Protein AF-A0A9D9RDW7-F1 (afdb_monomer_lite)

Sequence (78 aa):
AFSFDIETHQGTKTISISNPVVEEGNAILSELSSFVESIEKDEPTVVNEIDGYLAMEVAHQILDKISKSASVVNQSAE

pLDDT: mean 87.26, std 12.76, range [38.47, 98.19]

Radius of gyration: 21.83 Å; chains: 1; bounding box: 50×26×59 Å

Secondary structure (DSSP, 8-state):
-EEEEEEETTEEEEEEE---------HHHHHHHHHHHHHHHT---SS-HHHHHHHHHHHHHHHHHHHHHHHHHHHT--

Foldseek 3Di:
DDKDWDQDPVGIDIDDDDDDDDDDDDPVVVQVVQVVVCVVVVHDGPADPVNVVVVVVVVVVVVVVVVVVVVVVVVVPD

Structure (mmCIF, N/CA/C/O backbone):
data_AF-A0A9D9RDW7-F1
#
_entry.id   AF-A0A9D9RDW7-F1
#
loop_
_atom_site.group_PDB
_atom_site.id
_atom_site.type_symbol
_atom_site.label_atom_id
_atom_site.label_alt_id
_atom_site.label_comp_id
_atom_site.label_asym_id
_atom_site.label_entity_id
_atom_site.label_seq_id
_atom_site.pdbx_PDB_ins_code
_atom_site.Cartn_x
_atom_site.Cartn_y
_atom_site.Cartn_z
_atom_site.occupancy
_atom_site.B_iso_or_equiv
_atom_site.auth_seq_id
_atom_site.auth_comp_id
_atom_site.auth_asym_id
_atom_site.auth_atom_id
_atom_site.pdbx_PDB_model_num
ATOM 1 N N . ALA A 1 1 ? -23.467 -13.816 2.324 1.00 66.38 1 ALA A N 1
ATOM 2 C CA . ALA A 1 1 ? -24.092 -12.483 2.398 1.00 66.38 1 ALA A CA 1
ATOM 3 C C . ALA A 1 1 ? -25.020 -12.471 3.600 1.00 66.38 1 ALA A C 1
ATOM 5 O O . ALA A 1 1 ? -25.773 -13.423 3.767 1.00 66.38 1 ALA A O 1
ATOM 6 N N . PHE A 1 2 ? -24.902 -11.463 4.456 1.00 79.56 2 PHE A N 1
ATOM 7 C CA . PHE A 1 2 ? -25.683 -11.306 5.682 1.00 79.56 2 PHE A CA 1
ATOM 8 C C . PHE A 1 2 ? -26.320 -9.922 5.651 1.00 79.56 2 PHE A C 1
ATOM 10 O O . PHE A 1 2 ? -25.616 -8.942 5.429 1.00 79.56 2 PHE A O 1
ATOM 17 N N . SER A 1 3 ? -27.631 -9.829 5.833 1.00 86.38 3 SER A N 1
ATOM 18 C CA . SER A 1 3 ? -28.334 -8.548 5.869 1.00 86.38 3 SER A CA 1
ATOM 19 C C . SER A 1 3 ? -29.246 -8.488 7.077 1.00 86.38 3 SER A C 1
ATOM 21 O O . SER A 1 3 ? -29.908 -9.477 7.395 1.00 86.38 3 SER A O 1
ATOM 23 N N . PHE A 1 4 ? -29.290 -7.335 7.732 1.00 89.81 4 PHE A N 1
ATOM 24 C CA . PHE A 1 4 ? -30.185 -7.097 8.853 1.00 89.81 4 PHE A CA 1
ATOM 25 C C . PHE A 1 4 ? -30.704 -5.666 8.841 1.00 89.81 4 PHE A C 1
ATOM 27 O O . PHE A 1 4 ? -30.055 -4.738 8.348 1.00 89.81 4 PHE A O 1
ATOM 34 N N . ASP A 1 5 ? -31.894 -5.525 9.400 1.00 9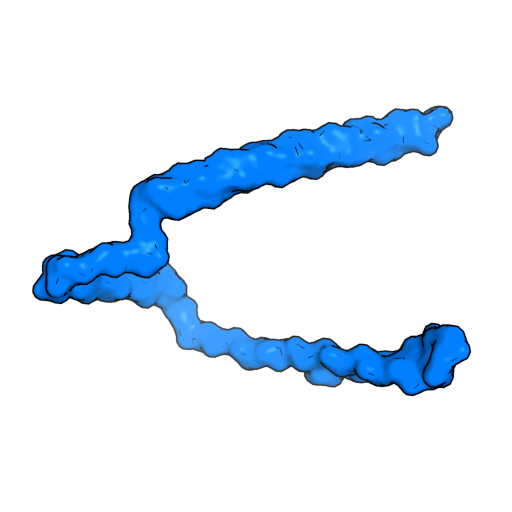0.25 5 ASP A N 1
ATOM 35 C CA . ASP A 1 5 ? -32.612 -4.271 9.479 1.00 90.25 5 ASP A CA 1
ATOM 36 C C . ASP A 1 5 ? -32.325 -3.579 10.810 1.00 90.25 5 ASP A C 1
ATOM 38 O O . ASP A 1 5 ? -32.316 -4.204 11.871 1.00 90.25 5 ASP A O 1
ATOM 42 N N . ILE A 1 6 ? -32.095 -2.271 10.747 1.00 90.12 6 ILE A N 1
ATOM 43 C CA . ILE A 1 6 ? -31.918 -1.398 11.906 1.00 90.12 6 ILE A CA 1
ATOM 44 C C . ILE A 1 6 ? -32.943 -0.271 11.860 1.00 90.12 6 ILE A C 1
ATOM 46 O O . ILE A 1 6 ? -33.110 0.400 10.838 1.00 90.12 6 ILE A O 1
ATOM 50 N N . GLU A 1 7 ? -33.625 -0.037 12.978 1.00 87.50 7 GLU A N 1
ATOM 51 C CA . GLU A 1 7 ? -34.473 1.142 13.119 1.00 87.50 7 GLU A CA 1
ATOM 52 C C . GLU A 1 7 ? -33.624 2.393 13.326 1.00 87.50 7 GLU A C 1
ATOM 54 O O . GLU A 1 7 ? -32.709 2.441 14.148 1.00 87.50 7 GLU A O 1
ATOM 59 N N . THR A 1 8 ? -33.950 3.430 12.565 1.00 86.06 8 THR A N 1
ATOM 60 C CA . THR A 1 8 ? -33.378 4.764 12.712 1.00 86.06 8 THR A CA 1
ATOM 61 C C . THR A 1 8 ? -34.496 5.768 12.973 1.00 86.06 8 THR A C 1
ATOM 63 O O . THR A 1 8 ? -35.665 5.495 12.708 1.00 86.06 8 THR A O 1
ATOM 66 N N . HIS A 1 9 ? -34.144 6.977 13.416 1.00 83.12 9 HIS A N 1
ATOM 67 C CA . HIS A 1 9 ? -35.098 8.075 13.630 1.00 83.12 9 HIS A CA 1
ATOM 68 C C . HIS A 1 9 ? -35.951 8.426 12.389 1.00 83.12 9 HIS A C 1
ATOM 70 O O . HIS A 1 9 ? -36.953 9.119 12.521 1.00 83.12 9 HIS A O 1
ATOM 76 N N . GLN A 1 10 ? -35.562 7.968 11.191 1.00 85.19 10 GLN A N 1
ATOM 77 C CA . GLN A 1 10 ? -36.297 8.149 9.932 1.00 85.19 10 GLN A CA 1
ATOM 78 C C . GLN A 1 10 ? -36.745 6.812 9.305 1.00 85.19 10 GLN A C 1
ATOM 80 O O . GLN A 1 10 ? -36.857 6.706 8.085 1.00 85.19 10 GLN A O 1
ATOM 85 N N . GLY A 1 11 ? -36.986 5.782 10.121 1.00 88.44 11 GLY A N 1
ATOM 86 C CA . GLY A 1 11 ? -37.473 4.471 9.682 1.00 88.44 11 GLY A CA 1
ATOM 87 C C . GLY A 1 11 ? -36.385 3.402 9.576 1.00 88.44 11 GLY A C 1
ATOM 88 O O . GLY A 1 11 ? -35.238 3.602 9.985 1.00 88.44 11 GLY A O 1
ATOM 89 N N . THR A 1 12 ? -36.756 2.239 9.047 1.00 87.94 12 THR A N 1
ATOM 90 C CA . THR A 1 12 ? -35.895 1.053 8.978 1.00 87.94 12 THR A CA 1
ATOM 91 C C . THR A 1 12 ? -34.907 1.149 7.812 1.00 87.94 12 THR A C 1
ATOM 93 O O . THR A 1 12 ? -35.303 1.394 6.672 1.00 87.94 12 THR A O 1
ATOM 96 N N . LYS A 1 13 ? -33.610 0.960 8.082 1.00 89.12 13 LYS A N 1
ATOM 97 C CA . LYS A 1 13 ? -32.555 0.833 7.064 1.00 89.12 13 LYS A CA 1
ATOM 98 C C . LYS A 1 13 ? -31.973 -0.577 7.096 1.00 89.12 13 LYS A C 1
ATOM 100 O O . LYS A 1 13 ? -31.700 -1.098 8.171 1.00 89.12 13 LYS A O 1
ATOM 105 N N . THR A 1 14 ? -31.723 -1.158 5.930 1.00 87.88 14 THR A N 1
ATOM 106 C CA . THR A 1 14 ? -31.090 -2.476 5.804 1.00 87.88 14 THR A CA 1
ATOM 107 C C . THR A 1 14 ? -29.590 -2.314 5.594 1.00 87.88 14 THR A C 1
ATOM 109 O O . THR A 1 14 ? -29.160 -1.666 4.638 1.00 87.88 14 THR A O 1
ATOM 112 N N . ILE A 1 15 ? -28.779 -2.925 6.457 1.00 84.81 15 ILE A N 1
ATOM 113 C CA . ILE A 1 15 ? -27.340 -3.079 6.225 1.00 84.81 15 ILE A CA 1
ATOM 114 C C . ILE A 1 15 ? -27.115 -4.448 5.597 1.00 84.81 15 ILE A C 1
ATOM 116 O O . ILE A 1 15 ? -27.546 -5.461 6.140 1.00 84.81 15 ILE A O 1
ATOM 120 N N . SER A 1 16 ? -26.426 -4.476 4.456 1.00 86.44 16 SER A N 1
ATOM 121 C CA . SER A 1 16 ? -26.030 -5.708 3.772 1.00 86.44 16 SER A CA 1
ATOM 122 C C . SER A 1 16 ? -24.514 -5.855 3.789 1.00 86.44 16 SER A C 1
ATOM 124 O O . SER A 1 16 ? -23.792 -4.985 3.309 1.00 86.44 16 SER A O 1
ATOM 126 N N . ILE A 1 17 ? -24.040 -6.970 4.334 1.00 85.19 17 ILE A N 1
ATOM 127 C CA . ILE A 1 17 ? -22.639 -7.374 4.358 1.00 85.19 17 ILE A CA 1
ATOM 128 C C . ILE A 1 17 ? -22.448 -8.455 3.295 1.00 85.19 17 ILE A C 1
ATOM 130 O O . ILE A 1 17 ? -22.930 -9.591 3.410 1.00 85.19 17 ILE A O 1
ATOM 134 N N . SER A 1 18 ? -21.733 -8.086 2.240 1.00 86.12 18 SER A N 1
ATOM 135 C CA . SER A 1 18 ? -21.268 -9.012 1.214 1.00 86.12 18 SER A CA 1
ATOM 136 C C . SER A 1 18 ? -19.921 -9.583 1.638 1.00 86.12 18 SER A C 1
ATOM 138 O O . SER A 1 18 ? -19.000 -8.829 1.935 1.00 86.12 18 SER A O 1
ATOM 140 N N . ASN A 1 19 ? -19.795 -10.911 1.642 1.00 82.75 19 ASN A N 1
ATOM 141 C CA . ASN A 1 19 ? -18.484 -11.549 1.686 1.00 82.75 19 ASN A CA 1
ATOM 142 C C . ASN A 1 19 ? -17.964 -11.602 0.248 1.00 82.75 19 ASN A C 1
ATOM 144 O O . ASN A 1 19 ? -18.566 -12.324 -0.553 1.00 82.75 19 ASN A O 1
ATOM 148 N N . PRO A 1 20 ? -16.912 -10.847 -0.102 1.00 83.25 20 PRO A N 1
ATOM 149 C CA . PRO A 1 20 ? -16.277 -11.006 -1.398 1.00 83.25 20 PRO A CA 1
ATOM 150 C C . PRO A 1 20 ? -15.681 -12.413 -1.501 1.00 83.25 20 PRO A C 1
ATOM 152 O O . PRO A 1 20 ? -15.263 -13.001 -0.498 1.00 83.25 20 PRO A O 1
ATOM 155 N N . VAL A 1 21 ? -15.669 -12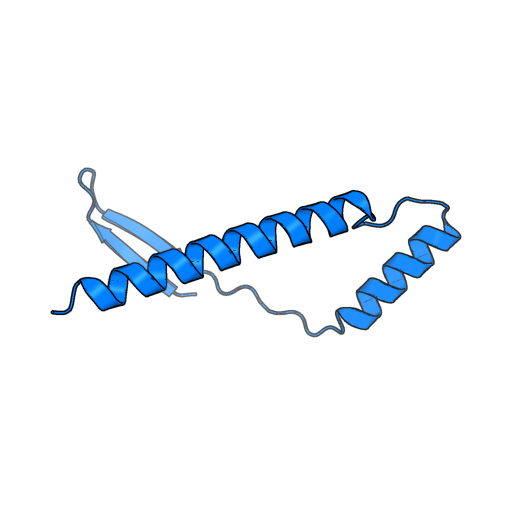.958 -2.714 1.00 84.00 21 VAL A N 1
ATOM 156 C CA . VAL A 1 21 ? -14.941 -14.196 -2.995 1.00 84.00 21 VAL A CA 1
ATOM 157 C C . VAL A 1 21 ? -13.452 -13.885 -2.871 1.00 84.00 21 VAL A C 1
ATOM 159 O O . VAL A 1 21 ? -12.981 -12.881 -3.405 1.00 84.00 21 VAL A O 1
ATOM 162 N N . VAL A 1 22 ? -12.730 -14.709 -2.113 1.00 82.12 22 VAL A N 1
ATOM 163 C CA . VAL A 1 22 ? -11.272 -14.617 -2.015 1.00 82.12 22 VAL A CA 1
ATOM 164 C C . VAL A 1 22 ? -10.707 -15.464 -3.142 1.00 82.12 22 VAL A C 1
ATOM 166 O O . VAL A 1 22 ? -10.837 -16.686 -3.114 1.00 82.12 22 VAL A O 1
ATOM 169 N N . GLU A 1 23 ? -10.132 -14.805 -4.140 1.00 84.81 23 GLU A N 1
ATOM 170 C CA . GLU A 1 23 ? -9.448 -15.483 -5.237 1.00 84.81 23 GLU A CA 1
ATOM 171 C C . GLU A 1 23 ? -8.205 -16.206 -4.709 1.00 84.81 23 GLU A C 1
ATOM 173 O O . GLU A 1 23 ? -7.446 -15.672 -3.893 1.00 84.81 23 GLU A O 1
ATOM 178 N N . GLU A 1 24 ? -7.999 -17.436 -5.169 1.00 84.88 24 GLU A N 1
ATOM 179 C CA . GLU A 1 24 ? -6.829 -18.222 -4.801 1.00 84.88 24 GLU A CA 1
ATOM 180 C C . GLU A 1 24 ? -5.615 -17.703 -5.587 1.00 84.88 24 GLU A C 1
ATOM 182 O O . GLU A 1 24 ? -5.608 -17.695 -6.818 1.00 84.88 24 GLU A O 1
ATOM 187 N N . GLY A 1 25 ? -4.583 -17.226 -4.889 1.00 89.00 25 GLY A N 1
ATOM 188 C CA . GLY A 1 25 ? -3.427 -16.619 -5.541 1.00 89.00 25 GLY A CA 1
ATOM 189 C C . GLY A 1 25 ? -2.231 -16.453 -4.615 1.00 89.00 25 GLY A C 1
ATOM 190 O O . GLY A 1 25 ? -2.366 -16.303 -3.401 1.00 89.00 25 GLY A O 1
ATOM 191 N N . ASN A 1 26 ? -1.031 -16.475 -5.198 1.00 92.56 26 ASN A N 1
ATOM 192 C CA . ASN A 1 26 ? 0.199 -16.182 -4.472 1.00 92.56 26 ASN A CA 1
ATOM 193 C C . ASN A 1 26 ? 0.515 -14.686 -4.579 1.00 92.56 26 ASN A C 1
ATOM 195 O O . ASN A 1 26 ? 1.076 -14.227 -5.575 1.00 92.56 26 ASN A O 1
ATOM 199 N N . ALA A 1 27 ? 0.175 -13.940 -3.528 1.00 91.25 27 ALA A N 1
ATOM 200 C CA . ALA A 1 27 ? 0.411 -12.501 -3.464 1.00 91.25 27 ALA A CA 1
ATOM 201 C C . ALA A 1 27 ? 1.903 -12.131 -3.572 1.00 91.25 27 ALA A C 1
ATOM 203 O O . ALA A 1 27 ? 2.230 -11.143 -4.220 1.00 91.25 27 ALA A O 1
ATOM 204 N N . ILE A 1 28 ? 2.808 -12.943 -3.007 1.00 93.62 28 ILE A N 1
ATOM 205 C CA . ILE A 1 28 ? 4.259 -12.698 -3.073 1.00 93.62 28 ILE A CA 1
ATOM 206 C C . ILE A 1 28 ? 4.766 -12.859 -4.506 1.00 93.62 28 ILE A C 1
ATOM 208 O O . ILE A 1 28 ? 5.506 -12.020 -5.003 1.00 93.62 28 ILE A O 1
ATOM 212 N N . LEU A 1 29 ? 4.331 -13.915 -5.201 1.00 94.88 29 LEU A N 1
ATOM 213 C CA . LEU A 1 29 ? 4.685 -14.110 -6.608 1.00 94.88 29 LEU A CA 1
ATOM 214 C C . LEU A 1 29 ? 4.168 -12.955 -7.477 1.00 94.88 29 LEU A C 1
ATOM 216 O O . LEU A 1 29 ? 4.873 -12.505 -8.377 1.00 94.88 29 LEU A O 1
ATOM 220 N N . SER A 1 30 ? 2.952 -12.478 -7.205 1.00 93.25 30 SER A N 1
ATOM 221 C CA . SER A 1 30 ? 2.355 -11.356 -7.932 1.00 93.25 30 SER A CA 1
ATOM 222 C C . SER A 1 30 ? 3.120 -10.049 -7.714 1.00 93.25 30 SER A C 1
ATOM 224 O O . SER A 1 30 ? 3.322 -9.306 -8.671 1.00 93.25 30 SER A O 1
ATOM 226 N N . GLU A 1 31 ? 3.551 -9.769 -6.484 1.00 93.69 31 GLU A N 1
ATOM 227 C CA . GLU A 1 31 ? 4.328 -8.570 -6.149 1.00 93.69 31 GLU A CA 1
ATOM 228 C C . GLU A 1 31 ? 5.697 -8.587 -6.835 1.00 93.69 31 GLU A C 1
ATOM 230 O O . GLU A 1 31 ? 6.027 -7.648 -7.559 1.00 93.69 31 GLU A O 1
ATOM 235 N N . LEU A 1 32 ? 6.424 -9.705 -6.742 1.00 95.50 32 LEU A N 1
ATOM 236 C CA . LEU A 1 32 ? 7.716 -9.868 -7.410 1.00 95.50 32 LEU A CA 1
ATOM 237 C C . LEU A 1 32 ? 7.599 -9.732 -8.931 1.00 95.50 32 LEU A C 1
ATOM 239 O O . LEU A 1 32 ? 8.468 -9.144 -9.573 1.00 95.50 32 LEU A O 1
ATOM 243 N N . SER A 1 33 ? 6.519 -10.257 -9.512 1.00 95.50 33 SER A N 1
ATOM 244 C CA . SER A 1 33 ? 6.267 -10.159 -10.954 1.00 95.50 33 SER A CA 1
ATOM 245 C C . SER A 1 33 ? 5.997 -8.711 -11.381 1.00 95.50 33 SER A C 1
ATOM 247 O O . SER A 1 33 ? 6.556 -8.258 -12.375 1.00 95.50 33 SER A O 1
ATOM 249 N N . SER A 1 34 ? 5.206 -7.963 -10.601 1.00 95.06 34 SER A N 1
ATOM 250 C CA . SER A 1 34 ? 4.957 -6.531 -10.834 1.00 95.06 34 SER A CA 1
ATOM 251 C C . SER A 1 34 ? 6.228 -5.687 -10.677 1.00 95.06 34 SER A C 1
ATOM 253 O O . SER A 1 34 ? 6.443 -4.731 -11.427 1.00 95.06 34 SER A O 1
ATOM 255 N N . PHE A 1 35 ? 7.106 -6.057 -9.743 1.00 95.50 35 PHE A N 1
ATOM 256 C CA . PHE A 1 35 ? 8.397 -5.398 -9.565 1.00 95.50 35 PHE A CA 1
ATOM 257 C C . PHE A 1 35 ? 9.324 -5.609 -10.771 1.00 95.50 35 PHE A C 1
ATOM 259 O O . PHE A 1 35 ? 9.901 -4.648 -11.275 1.00 95.50 35 PHE A O 1
ATOM 266 N N . VAL A 1 36 ? 9.421 -6.842 -11.284 1.00 97.00 36 VAL A N 1
ATOM 267 C CA . VAL A 1 36 ? 10.182 -7.142 -12.512 1.00 97.00 36 VAL A CA 1
ATOM 268 C C . VAL A 1 36 ? 9.641 -6.351 -13.701 1.00 97.00 36 VAL A C 1
ATOM 270 O O . VAL A 1 36 ? 10.418 -5.740 -14.427 1.00 97.00 36 VAL A O 1
ATOM 273 N N . GLU A 1 37 ? 8.320 -6.299 -13.867 1.00 97.19 37 GLU A N 1
ATOM 274 C CA . GLU A 1 37 ? 7.678 -5.536 -14.940 1.00 97.19 37 GLU A CA 1
ATOM 275 C C . GLU A 1 37 ? 8.025 -4.040 -14.879 1.00 97.19 37 GLU A C 1
ATOM 277 O O . GLU A 1 37 ? 8.314 -3.432 -15.909 1.00 97.19 37 GLU A O 1
ATOM 282 N N . SER A 1 38 ? 8.062 -3.465 -13.673 1.00 97.44 38 SER A N 1
ATOM 283 C CA . SER A 1 38 ? 8.453 -2.064 -13.460 1.00 97.44 38 SER A CA 1
ATOM 284 C C . SER A 1 38 ? 9.897 -1.811 -13.918 1.00 97.44 38 SER A C 1
ATOM 286 O O . SER A 1 38 ? 10.176 -0.804 -14.565 1.00 97.44 38 SER A O 1
ATOM 288 N N . ILE A 1 39 ? 10.809 -2.760 -13.663 1.00 96.81 39 ILE A N 1
ATOM 289 C CA . ILE A 1 39 ? 12.207 -2.691 -14.123 1.00 96.81 39 ILE A CA 1
ATOM 290 C C . ILE A 1 39 ? 12.292 -2.785 -15.650 1.00 96.81 39 ILE A C 1
ATOM 292 O O . ILE A 1 39 ? 13.012 -2.012 -16.277 1.00 96.81 39 ILE A O 1
ATOM 296 N N . GLU A 1 40 ? 11.579 -3.733 -16.260 1.00 98.19 40 GLU A N 1
ATOM 297 C CA . GLU A 1 40 ? 11.620 -3.951 -17.712 1.00 98.19 40 GLU A CA 1
ATOM 298 C C . GLU A 1 40 ? 11.048 -2.769 -18.503 1.00 98.19 40 GLU A C 1
ATOM 300 O O . GLU A 1 40 ? 11.487 -2.509 -19.626 1.00 98.19 40 GLU A O 1
ATOM 305 N N . LYS A 1 41 ? 10.076 -2.060 -17.922 1.00 97.44 41 LYS A N 1
ATOM 306 C CA . LYS A 1 41 ? 9.387 -0.927 -18.551 1.00 97.44 41 LYS A CA 1
ATOM 307 C C . LYS A 1 41 ? 9.930 0.442 -18.155 1.00 97.44 41 LYS A C 1
ATOM 309 O O . LYS A 1 41 ? 9.474 1.429 -18.725 1.00 97.44 41 LYS A O 1
ATOM 314 N N . ASP A 1 42 ? 10.892 0.500 -17.235 1.00 96.38 42 ASP A N 1
ATOM 315 C CA . ASP A 1 42 ? 11.381 1.753 -16.642 1.00 96.38 42 ASP A CA 1
ATOM 316 C C . ASP A 1 42 ? 10.229 2.596 -16.055 1.00 96.38 42 ASP A C 1
ATOM 318 O O . ASP A 1 42 ? 10.141 3.813 -16.222 1.00 96.38 42 ASP A O 1
ATOM 322 N N . GLU A 1 43 ? 9.292 1.913 -15.394 1.00 95.94 43 GLU A N 1
ATOM 323 C CA . GLU A 1 43 ? 8.122 2.511 -14.755 1.00 95.94 43 GLU A CA 1
ATOM 324 C C . GLU A 1 43 ? 8.287 2.504 -13.228 1.00 95.94 43 GLU A C 1
ATOM 326 O O . GLU A 1 43 ? 8.932 1.615 -12.665 1.00 95.94 43 GLU A O 1
ATOM 331 N N . PRO A 1 44 ? 7.712 3.490 -12.517 1.00 93.38 44 PRO A N 1
ATOM 332 C CA . PRO A 1 44 ? 7.728 3.489 -11.063 1.00 93.38 44 PRO A CA 1
ATOM 333 C C . PRO A 1 44 ? 6.947 2.290 -10.514 1.00 93.38 44 PRO A C 1
ATOM 335 O O . PRO A 1 44 ? 5.878 1.937 -11.015 1.00 93.38 44 PRO A O 1
ATOM 338 N N . THR A 1 45 ? 7.456 1.699 -9.435 1.00 94.25 45 THR A N 1
ATOM 339 C CA . THR A 1 45 ? 6.773 0.611 -8.735 1.00 94.25 45 THR A CA 1
ATOM 340 C C . THR A 1 45 ? 5.462 1.094 -8.122 1.00 94.25 45 THR A C 1
ATOM 342 O O . THR A 1 45 ? 5.329 2.251 -7.721 1.00 94.25 45 THR A O 1
ATOM 345 N N . VAL A 1 46 ? 4.496 0.178 -7.988 1.00 90.50 46 VAL A N 1
ATOM 346 C CA . VAL A 1 46 ? 3.176 0.465 -7.391 1.00 90.50 46 VAL A CA 1
ATOM 347 C C . VAL A 1 46 ? 3.299 1.095 -5.999 1.00 90.50 46 VAL A C 1
ATOM 349 O O . VAL A 1 46 ? 2.509 1.964 -5.640 1.00 90.50 46 VAL A O 1
ATOM 352 N N . VAL A 1 47 ? 4.299 0.667 -5.225 1.00 91.44 47 VAL A N 1
ATOM 353 C CA . VAL A 1 47 ? 4.687 1.288 -3.957 1.00 91.44 47 VAL A CA 1
ATOM 354 C C . VAL A 1 47 ? 6.154 1.685 -4.067 1.00 91.44 47 VAL A C 1
ATOM 356 O O . VAL A 1 47 ? 7.014 0.824 -4.255 1.00 91.44 47 VAL A O 1
ATOM 359 N N . ASN A 1 48 ? 6.432 2.985 -3.983 1.00 92.56 48 ASN A N 1
ATOM 360 C CA . ASN A 1 48 ? 7.791 3.528 -3.986 1.00 92.56 48 ASN A CA 1
ATOM 361 C C . ASN A 1 48 ? 8.355 3.630 -2.555 1.00 92.56 48 ASN A C 1
ATOM 363 O O . ASN A 1 48 ? 7.673 3.370 -1.559 1.00 92.56 48 ASN A O 1
ATOM 367 N N . GLU A 1 49 ? 9.621 4.021 -2.442 1.00 92.75 49 GLU A N 1
ATOM 368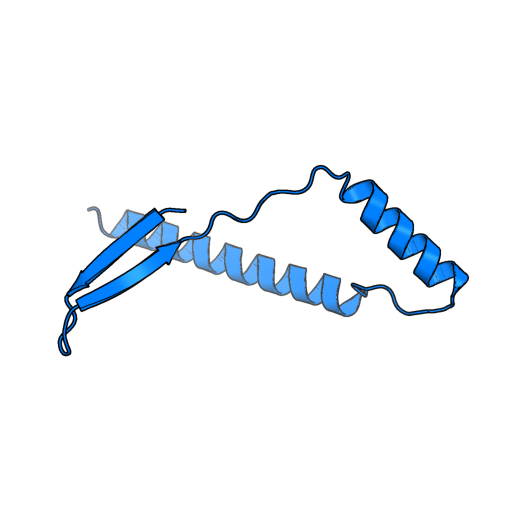 C CA . GLU A 1 49 ? 10.344 4.122 -1.177 1.00 92.75 49 GLU A CA 1
ATOM 369 C C . GLU A 1 49 ? 9.768 5.174 -0.217 1.00 92.75 49 GLU A C 1
ATOM 371 O O . GLU A 1 49 ? 9.810 4.983 1.001 1.00 92.75 49 GLU A O 1
ATOM 376 N N . ILE A 1 50 ? 9.204 6.263 -0.748 1.00 95.62 50 ILE A N 1
ATOM 377 C CA . ILE A 1 50 ? 8.629 7.351 0.050 1.00 95.62 50 ILE A CA 1
ATOM 378 C C . ILE A 1 50 ? 7.327 6.873 0.689 1.00 95.62 50 ILE A C 1
ATOM 380 O O . ILE A 1 50 ? 7.148 7.001 1.901 1.00 95.62 50 ILE A O 1
ATOM 384 N N . ASP A 1 51 ? 6.449 6.269 -0.108 1.00 95.50 51 ASP A N 1
ATOM 385 C CA . ASP A 1 51 ? 5.177 5.731 0.366 1.00 95.50 51 ASP A CA 1
ATOM 386 C C . ASP A 1 51 ? 5.402 4.589 1.362 1.00 95.50 51 ASP A C 1
ATOM 388 O O . ASP A 1 51 ? 4.736 4.529 2.398 1.00 95.50 51 ASP A O 1
ATOM 392 N N . GLY A 1 52 ? 6.395 3.729 1.110 1.00 94.00 52 GLY A N 1
ATOM 393 C CA . GLY A 1 52 ? 6.805 2.683 2.047 1.00 94.00 52 GLY A CA 1
ATOM 394 C C . GLY A 1 52 ? 7.277 3.244 3.392 1.00 94.00 52 GLY A C 1
ATOM 395 O O . GLY A 1 52 ? 6.860 2.761 4.447 1.00 94.00 52 GLY A O 1
ATOM 396 N N . TYR A 1 53 ? 8.099 4.296 3.376 1.00 96.69 53 TYR A N 1
ATOM 397 C CA . TYR A 1 53 ? 8.566 4.965 4.591 1.00 96.69 53 TYR A CA 1
ATOM 398 C C . TYR A 1 53 ? 7.416 5.608 5.378 1.00 96.69 53 TYR A C 1
ATOM 400 O O . TYR A 1 53 ? 7.265 5.360 6.578 1.00 96.69 53 TYR A O 1
ATOM 408 N N . LEU A 1 54 ? 6.571 6.390 4.702 1.00 97.19 54 LEU A N 1
ATOM 409 C CA . LEU A 1 54 ? 5.438 7.074 5.328 1.00 97.19 54 LEU A CA 1
ATOM 410 C C . LEU A 1 54 ? 4.431 6.077 5.910 1.00 97.19 54 LEU A C 1
ATOM 412 O O . LEU A 1 54 ? 3.922 6.285 7.013 1.00 97.19 54 LEU A O 1
ATOM 416 N N . ALA A 1 55 ? 4.175 4.965 5.216 1.00 96.81 55 ALA A N 1
ATOM 417 C CA . ALA A 1 55 ? 3.310 3.905 5.721 1.00 96.81 55 ALA A CA 1
ATOM 418 C C . ALA A 1 55 ? 3.836 3.315 7.040 1.00 96.81 55 ALA A C 1
ATOM 420 O O . ALA A 1 55 ? 3.049 3.081 7.961 1.00 96.81 55 ALA A O 1
ATOM 421 N N . MET A 1 56 ? 5.154 3.123 7.170 1.00 95.94 56 MET A N 1
ATOM 422 C CA . MET A 1 56 ? 5.766 2.650 8.417 1.00 95.94 56 MET A CA 1
ATOM 423 C C . MET A 1 56 ? 5.666 3.688 9.536 1.00 95.94 56 MET A C 1
ATOM 425 O O . MET A 1 56 ? 5.332 3.334 10.668 1.00 95.94 56 MET A O 1
ATOM 429 N N . GLU A 1 57 ? 5.891 4.969 9.239 1.00 97.12 57 GLU A N 1
ATOM 430 C CA . GLU A 1 57 ? 5.723 6.043 10.223 1.00 97.12 57 GLU A CA 1
ATOM 431 C C . GLU A 1 57 ? 4.288 6.070 10.773 1.00 97.12 57 GLU A C 1
ATOM 433 O O . GLU A 1 57 ? 4.073 6.075 11.989 1.00 97.12 57 GLU A O 1
ATOM 438 N N . VAL A 1 58 ? 3.292 5.999 9.886 1.00 97.31 58 VAL A N 1
ATOM 439 C CA . VAL A 1 58 ? 1.877 5.931 10.270 1.00 97.31 58 VAL A CA 1
ATOM 440 C C . VAL A 1 58 ? 1.582 4.663 11.075 1.00 97.31 58 VAL A C 1
ATOM 442 O O . VAL A 1 58 ? 0.863 4.733 12.075 1.00 97.31 58 VAL A O 1
ATOM 445 N N . ALA A 1 59 ? 2.158 3.515 10.705 1.00 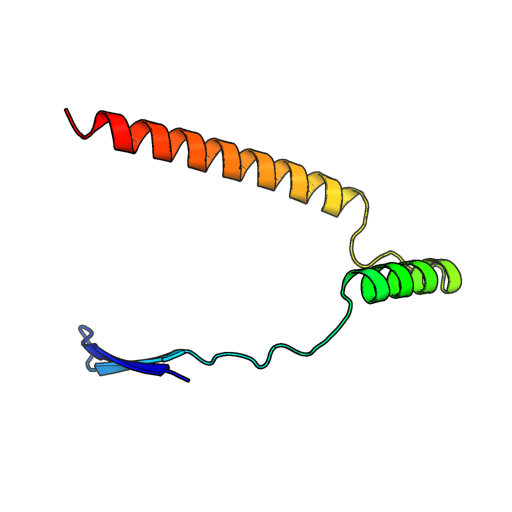97.31 59 ALA A N 1
ATOM 446 C CA . ALA A 1 59 ? 2.002 2.273 11.459 1.00 97.31 59 ALA A CA 1
ATOM 447 C C . ALA A 1 59 ? 2.510 2.417 12.903 1.00 97.31 59 ALA A C 1
ATOM 449 O O . ALA A 1 59 ? 1.801 2.045 13.841 1.00 97.31 59 ALA A O 1
ATOM 450 N N . HIS A 1 60 ? 3.677 3.037 13.105 1.00 96.75 60 HIS A N 1
ATOM 451 C CA . HIS A 1 60 ? 4.192 3.343 14.442 1.00 96.75 60 HIS A CA 1
ATOM 452 C C . HIS A 1 60 ? 3.252 4.268 15.227 1.00 96.75 60 HIS A C 1
ATOM 454 O O . HIS A 1 60 ? 2.927 3.978 16.379 1.00 96.75 60 HIS A O 1
ATOM 460 N N . GLN A 1 61 ? 2.727 5.324 14.598 1.00 96.50 61 GLN A N 1
ATOM 461 C CA . GLN A 1 61 ? 1.763 6.222 15.244 1.00 96.50 61 GLN A CA 1
ATOM 462 C C . GLN A 1 61 ? 0.470 5.502 15.664 1.00 96.50 61 GLN A C 1
ATOM 464 O O . GLN A 1 61 ? -0.113 5.823 16.704 1.00 96.50 61 GLN A O 1
ATOM 469 N N . ILE A 1 62 ? -0.005 4.541 14.865 1.00 95.69 62 ILE A N 1
ATOM 470 C CA . ILE A 1 62 ? -1.180 3.725 15.196 1.00 95.69 62 ILE A CA 1
ATOM 471 C C . ILE A 1 62 ? -0.878 2.828 16.402 1.00 95.69 62 ILE A C 1
ATOM 473 O O . ILE A 1 62 ? -1.670 2.802 17.345 1.00 95.69 62 ILE A O 1
ATOM 477 N N . LEU A 1 63 ? 0.269 2.144 16.413 1.00 94.50 63 LEU A N 1
ATOM 478 C CA . LEU A 1 63 ? 0.684 1.288 17.531 1.00 94.50 63 LEU A CA 1
ATOM 479 C C . LEU A 1 63 ? 0.822 2.078 18.842 1.00 94.50 63 LEU A C 1
ATOM 481 O O . LEU A 1 63 ? 0.350 1.630 19.890 1.00 94.50 63 LEU A O 1
ATOM 485 N N . ASP A 1 64 ? 1.377 3.288 18.782 1.00 95.00 64 ASP A N 1
ATOM 486 C CA . ASP A 1 64 ? 1.478 4.194 19.930 1.00 95.00 64 ASP A CA 1
ATOM 487 C C . ASP A 1 64 ? 0.108 4.626 20.463 1.00 95.00 64 ASP A C 1
ATOM 489 O O . ASP A 1 64 ? -0.089 4.766 21.672 1.00 95.00 64 ASP A O 1
ATOM 493 N N . LYS A 1 65 ? -0.868 4.848 19.578 1.00 93.75 65 LYS A N 1
ATOM 494 C CA . LYS A 1 65 ? -2.239 5.179 19.990 1.00 93.75 65 LYS A CA 1
ATOM 495 C C . LYS A 1 65 ? -2.931 3.978 20.625 1.00 93.75 65 LYS A C 1
ATOM 497 O O . LYS A 1 65 ? -3.532 4.132 21.685 1.00 93.75 65 LYS A O 1
ATOM 502 N N . ILE A 1 66 ? -2.808 2.794 20.024 1.00 93.25 66 ILE A N 1
ATOM 503 C CA . ILE A 1 66 ? -3.387 1.553 20.557 1.00 93.25 66 ILE A CA 1
ATOM 504 C C . ILE A 1 66 ? -2.818 1.249 21.947 1.00 93.25 66 ILE A C 1
ATOM 506 O O . ILE A 1 66 ? -3.585 0.952 22.861 1.00 93.25 66 ILE A O 1
ATOM 510 N N . SER A 1 67 ? -1.501 1.373 22.141 1.00 89.88 67 SER A N 1
ATOM 511 C CA . SER A 1 67 ? -0.864 1.110 23.439 1.00 89.88 67 SER A CA 1
ATOM 512 C C . SER A 1 67 ? -1.328 2.083 24.530 1.00 89.88 67 SER A C 1
ATOM 514 O O . SER A 1 67 ? -1.667 1.655 25.638 1.00 89.88 67 SER A O 1
ATOM 516 N N . LYS A 1 68 ? -1.438 3.382 24.218 1.00 89.44 68 LYS A N 1
ATOM 517 C CA . LYS A 1 68 ? -1.999 4.390 25.134 1.00 89.44 68 LYS A CA 1
ATOM 518 C C . LYS A 1 68 ? -3.45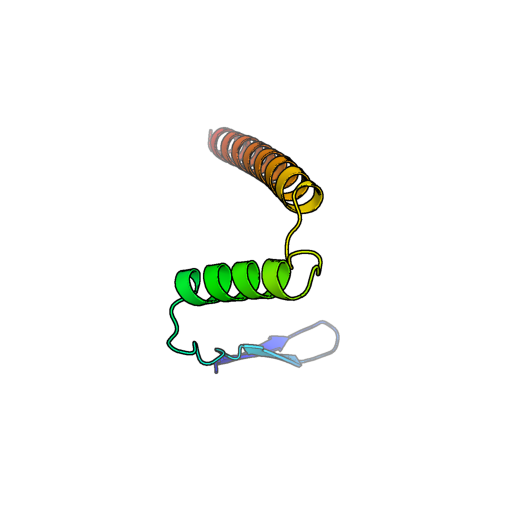4 4.084 25.481 1.00 89.44 68 LYS A C 1
ATOM 520 O O . LYS A 1 68 ? -3.807 4.095 26.656 1.00 89.44 68 LYS A O 1
ATOM 525 N N . SER A 1 69 ? -4.287 3.760 24.492 1.00 84.44 69 SER A N 1
ATOM 526 C CA . SER A 1 69 ? -5.690 3.396 24.723 1.00 84.44 69 SER A CA 1
ATOM 527 C C . SER A 1 69 ? -5.830 2.133 25.577 1.00 84.44 69 SER A C 1
ATOM 529 O O . SER A 1 69 ? -6.620 2.130 26.518 1.00 84.44 69 SER A O 1
ATOM 531 N N . ALA A 1 70 ? -5.030 1.094 25.322 1.00 75.25 70 ALA A N 1
ATOM 532 C CA . ALA A 1 70 ? -5.019 -0.127 26.131 1.00 75.25 70 ALA A CA 1
ATOM 533 C C . ALA A 1 70 ? -4.598 0.136 27.590 1.00 75.25 70 ALA A C 1
ATOM 535 O O . ALA A 1 70 ? -5.129 -0.480 28.512 1.00 75.25 70 ALA A O 1
ATOM 536 N N . SER A 1 71 ? -3.689 1.089 27.812 1.00 68.38 71 SER A N 1
ATOM 537 C CA . SER A 1 71 ? -3.250 1.490 29.155 1.00 68.38 71 SER A CA 1
ATOM 538 C C . SER A 1 71 ? -4.355 2.213 29.940 1.00 68.38 71 SER A C 1
ATOM 540 O O . SER A 1 71 ? -4.516 1.977 31.135 1.00 68.38 71 SER A O 1
ATOM 542 N N . VAL A 1 72 ? -5.157 3.050 29.270 1.00 60.59 72 VAL A N 1
ATOM 543 C CA . VAL A 1 72 ? -6.281 3.786 29.885 1.00 60.59 72 VAL A CA 1
ATOM 544 C C . VAL A 1 72 ? -7.436 2.847 30.269 1.00 60.59 72 VAL A C 1
ATOM 546 O O . VAL A 1 72 ? -8.067 3.036 31.309 1.00 60.59 72 VAL A O 1
ATOM 549 N N . VAL A 1 73 ? -7.684 1.792 29.484 1.00 58.75 73 VAL A N 1
ATOM 550 C CA . VAL A 1 73 ? -8.735 0.797 29.778 1.00 58.75 73 VAL A CA 1
ATOM 551 C C . VAL A 1 73 ? -8.450 0.027 31.076 1.00 58.75 73 VAL A C 1
ATOM 553 O O . VAL A 1 73 ? -9.378 -0.232 31.838 1.00 58.75 73 VAL A O 1
ATOM 556 N N . ASN A 1 74 ? -7.183 -0.261 31.394 1.00 55.94 74 ASN A N 1
ATOM 557 C CA . ASN A 1 74 ? -6.813 -0.974 32.625 1.00 55.94 74 ASN A CA 1
ATOM 558 C C . ASN A 1 74 ? -6.847 -0.104 33.897 1.00 55.94 74 ASN A C 1
ATOM 560 O O . ASN A 1 74 ? -6.928 -0.653 34.988 1.00 55.94 74 ASN A O 1
ATOM 564 N N . GLN A 1 75 ? -6.813 1.228 33.783 1.00 50.84 75 GLN A N 1
ATOM 565 C CA . GLN A 1 75 ? -6.923 2.150 34.931 1.00 50.84 75 GLN A CA 1
ATOM 566 C C . GLN A 1 75 ? -8.372 2.503 35.296 1.00 50.84 75 GLN A C 1
ATOM 568 O O . GLN A 1 75 ? -8.611 3.138 36.314 1.00 50.84 75 GLN A O 1
ATOM 573 N N . SER A 1 76 ? -9.339 2.105 34.468 1.00 52.28 76 SER A N 1
ATOM 574 C CA . SER A 1 76 ? -10.769 2.376 34.684 1.00 52.28 76 SER A CA 1
ATOM 575 C C . SER A 1 76 ? -11.486 1.240 35.433 1.00 52.28 76 SER A C 1
ATOM 577 O O . SER A 1 76 ? -12.703 1.291 35.597 1.00 52.28 76 SER A O 1
ATOM 579 N N . ALA A 1 77 ? -10.748 0.189 35.806 1.00 49.84 77 ALA A N 1
ATOM 580 C CA . ALA A 1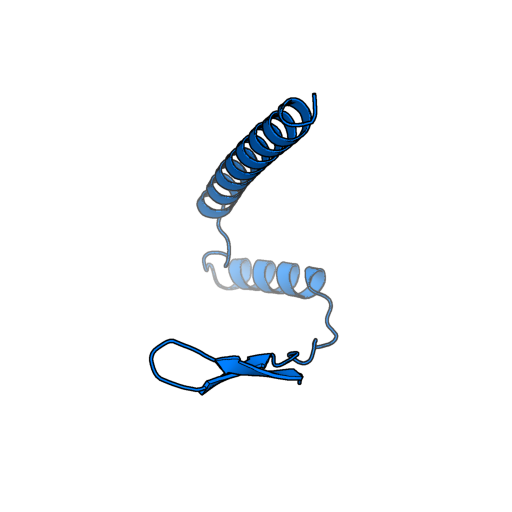 77 ? -11.261 -1.035 36.420 1.00 49.84 77 ALA A CA 1
ATOM 581 C C . ALA A 1 77 ? -10.912 -1.174 37.919 1.00 49.84 77 ALA A C 1
ATOM 583 O O . ALA A 1 77 ? -11.171 -2.232 38.492 1.00 49.84 77 ALA A O 1
ATOM 584 N N . GLU A 1 78 ? -10.369 -0.123 38.546 1.00 38.47 78 GLU A N 1
ATOM 585 C CA . GLU A 1 78 ? -10.201 0.006 40.006 1.00 38.47 78 GLU A CA 1
ATOM 586 C C . GLU A 1 78 ? -11.043 1.158 40.565 1.00 38.47 78 GLU A C 1
ATOM 588 O O . GLU A 1 78 ? -11.058 2.245 39.941 1.00 38.47 78 GLU A O 1
#